Protein AF-A0A529Q0A1-F1 (afdb_monomer)

pLDDT: mean 94.26, std 4.81, range [79.0, 98.75]

Mean predicted aligned error: 3.25 Å

Radius of gyration: 14.68 Å; Cα contacts (8 Å, |Δi|>4): 172; chains: 1; bounding box: 30×32×35 Å

Sequence (118 aa):
GVSAVFASAAPEIVVNLAAQAGVRYSLINPHAYARSNLNGFLNILEGCRQASVDHLVYASSSSIYGGSTRMPFSVHDSADHPLSFYAASKKANELMAHTYSHLFGLPTTGLRFFTVYG

Foldseek 3Di:
DLLVCCVVVLAQEEEAEWADDDFVCCVVCVVRRCVTLPVVLVSVLVSCLVSVHQEYEYEAAPQLCAPDPDPPDDPPDDSPHHPGSNSVSSVVSVVVVVVSCVPRVHHYHYDHDDDDDD

Secondary structure (DSSP, 8-state):
-HHHHHHHH--SEEEE------TGGGGT-HHHHIIIIIIHHHHHHHHHHHTT-SEEEEEEEGGGGTT---SS--TTS-----SSHHHHHHHHHHHHHHHHHHHH---EEEEEE-----

Structure (mmCIF, N/CA/C/O backbone):
data_AF-A0A529Q0A1-F1
#
_entry.id   AF-A0A529Q0A1-F1
#
loop_
_atom_site.group_PDB
_atom_site.id
_atom_site.type_symbol
_atom_site.label_atom_id
_atom_site.label_alt_id
_atom_site.label_comp_id
_atom_site.label_asym_id
_atom_site.label_entity_id
_atom_site.label_seq_id
_atom_site.pdbx_PDB_ins_code
_atom_site.Cartn_x
_atom_site.Cartn_y
_atom_site.Cartn_z
_atom_site.occupancy
_atom_site.B_iso_or_equiv
_atom_site.auth_seq_id
_atom_site.auth_comp_id
_atom_site.auth_asym_id
_atom_site.auth_atom_id
_atom_site.pdbx_PDB_model_num
ATOM 1 N N . GLY A 1 1 ? -4.335 17.071 10.218 1.00 79.88 1 GLY A N 1
ATOM 2 C CA . GLY A 1 1 ? -3.508 15.903 9.835 1.00 79.88 1 GLY A CA 1
ATOM 3 C C . GLY A 1 1 ? -4.372 14.656 9.803 1.00 79.88 1 GLY A C 1
ATOM 4 O O . GLY A 1 1 ? -5.495 14.735 10.279 1.00 79.88 1 GLY A O 1
ATOM 5 N N . VAL A 1 2 ? -3.880 13.534 9.265 1.00 86.75 2 VAL A N 1
ATOM 6 C CA . VAL A 1 2 ? -4.679 12.298 9.085 1.00 86.75 2 VAL A CA 1
ATOM 7 C C . VAL A 1 2 ? -5.369 11.859 10.384 1.00 86.75 2 VAL A C 1
ATOM 9 O O . VAL A 1 2 ? -6.579 11.696 10.386 1.00 86.75 2 VAL A O 1
ATOM 12 N N . SER A 1 3 ? -4.646 11.799 11.507 1.00 86.88 3 SER A N 1
ATOM 13 C CA . SER A 1 3 ? -5.220 11.431 12.817 1.00 86.88 3 SER A CA 1
ATOM 14 C C . SER A 1 3 ? -6.416 12.308 13.234 1.00 86.88 3 SER A C 1
ATOM 16 O O . SER A 1 3 ? -7.441 11.785 13.656 1.00 86.88 3 SER A O 1
ATOM 18 N N . ALA A 1 4 ? -6.346 13.628 13.019 1.00 92.25 4 ALA A N 1
ATOM 19 C CA . ALA A 1 4 ? -7.457 14.530 13.336 1.00 92.25 4 ALA A CA 1
ATOM 20 C C . ALA A 1 4 ? -8.708 14.248 12.483 1.00 92.25 4 ALA A C 1
ATOM 22 O O . ALA A 1 4 ? -9.818 14.331 12.993 1.00 92.25 4 ALA A O 1
ATOM 23 N N . VAL A 1 5 ? -8.526 13.882 11.207 1.00 95.00 5 VAL A N 1
ATOM 24 C CA . VAL A 1 5 ? -9.638 13.518 10.313 1.00 95.00 5 VAL A CA 1
ATOM 25 C C . VAL A 1 5 ? -10.283 12.209 10.760 1.00 95.00 5 VAL A C 1
ATOM 27 O O . VAL A 1 5 ? -11.504 12.125 10.800 1.00 95.00 5 VAL A O 1
ATOM 30 N N . PHE A 1 6 ? -9.485 11.209 11.138 1.00 95.62 6 PHE A N 1
ATOM 31 C CA . PHE A 1 6 ? -10.000 9.943 11.667 1.00 95.62 6 PHE A CA 1
ATOM 32 C C . PHE A 1 6 ? -10.783 10.146 12.968 1.00 95.62 6 PHE A C 1
ATOM 34 O O . PHE A 1 6 ? -11.869 9.594 13.106 1.00 95.62 6 PHE A O 1
ATOM 41 N N . ALA A 1 7 ? -10.282 10.989 13.876 1.00 91.00 7 ALA A N 1
ATOM 42 C CA . ALA A 1 7 ? -10.967 11.299 15.129 1.00 91.00 7 ALA A CA 1
ATOM 43 C C . ALA A 1 7 ? -12.311 12.016 14.913 1.00 91.00 7 ALA A C 1
ATOM 45 O O . ALA A 1 7 ? -13.264 11.749 15.636 1.00 91.00 7 ALA A O 1
ATOM 46 N N . SER A 1 8 ? -12.400 12.919 13.929 1.00 95.00 8 SER A N 1
ATOM 47 C CA . SER A 1 8 ? -13.641 13.653 13.655 1.00 95.00 8 SER A CA 1
ATOM 48 C C . SER A 1 8 ? -14.641 12.874 12.804 1.00 95.00 8 SER A C 1
ATOM 50 O O . SER A 1 8 ? -15.842 13.032 12.988 1.00 95.00 8 SER A O 1
ATOM 52 N N . ALA A 1 9 ? -14.159 12.101 11.828 1.00 95.69 9 ALA A N 1
ATOM 53 C CA . ALA A 1 9 ? -15.011 11.410 10.863 1.00 95.69 9 ALA A CA 1
ATOM 54 C C . ALA A 1 9 ? -15.424 10.008 11.325 1.00 95.69 9 ALA A C 1
ATOM 56 O O . ALA A 1 9 ? -16.442 9.523 10.848 1.00 95.69 9 ALA A O 1
ATOM 57 N N . ALA A 1 10 ? -14.635 9.374 12.205 1.00 93.31 10 ALA A N 1
ATOM 58 C CA . ALA A 1 10 ? -14.844 8.015 12.711 1.00 93.31 10 ALA A CA 1
ATOM 59 C C . ALA A 1 10 ? -15.281 7.018 11.610 1.00 93.31 10 ALA A C 1
ATOM 61 O O . ALA A 1 10 ? -16.380 6.470 11.677 1.00 93.31 10 ALA A O 1
ATOM 62 N N . PRO A 1 11 ? -14.470 6.831 10.548 1.00 96.69 11 PRO A N 1
ATOM 63 C CA . PRO A 1 11 ? -14.884 6.025 9.407 1.00 96.69 11 PRO A CA 1
ATOM 64 C C . PRO A 1 11 ? -14.978 4.540 9.772 1.00 96.69 11 PRO A C 1
ATOM 66 O O . PRO A 1 11 ? -14.058 3.995 10.369 1.00 96.69 11 PRO A O 1
ATOM 69 N N . GLU A 1 12 ? -16.034 3.866 9.324 1.00 97.38 12 GLU A N 1
ATOM 70 C CA . GLU A 1 12 ? -16.150 2.401 9.422 1.00 97.38 12 GLU A CA 1
ATOM 71 C C . GLU A 1 12 ? -15.220 1.705 8.415 1.00 97.38 12 GLU A C 1
ATOM 73 O O . GLU A 1 12 ? -14.555 0.722 8.727 1.00 97.38 12 GLU A O 1
ATOM 78 N N . ILE A 1 13 ? -15.116 2.250 7.198 1.00 98.00 13 ILE A N 1
ATOM 79 C CA . ILE A 1 13 ? -14.300 1.703 6.107 1.00 98.00 13 ILE A CA 1
ATOM 80 C C . ILE A 1 13 ? -13.417 2.802 5.528 1.00 98.00 13 ILE A C 1
ATOM 82 O O . ILE A 1 13 ? -13.858 3.930 5.296 1.00 98.00 13 ILE A O 1
ATOM 86 N N . VAL A 1 14 ? -12.167 2.457 5.225 1.00 98.44 14 VAL A N 1
ATOM 87 C CA . VAL A 1 14 ? -11.212 3.362 4.580 1.00 98.44 14 VAL A CA 1
ATOM 88 C C . VAL A 1 14 ? -10.783 2.801 3.232 1.00 98.44 14 VAL A C 1
ATOM 90 O O . VAL A 1 14 ? -10.320 1.667 3.132 1.00 98.44 14 VAL A O 1
ATOM 93 N N . VAL A 1 15 ? -10.868 3.632 2.190 1.00 98.44 15 VAL A N 1
ATOM 94 C CA . VAL A 1 15 ? -10.337 3.329 0.855 1.00 98.44 15 VAL A CA 1
ATOM 95 C C . VAL A 1 15 ? -9.179 4.275 0.553 1.00 98.44 15 VAL A C 1
ATOM 97 O O . VAL A 1 15 ? -9.376 5.449 0.246 1.00 98.44 15 VAL A O 1
ATOM 100 N N . ASN A 1 16 ? -7.948 3.771 0.636 1.00 98.25 16 ASN A N 1
ATOM 101 C CA . ASN A 1 16 ? -6.753 4.567 0.392 1.00 98.25 16 ASN A CA 1
ATOM 102 C C . ASN A 1 16 ? -6.223 4.412 -1.041 1.00 98.25 16 ASN A C 1
ATOM 104 O O . ASN A 1 16 ? -5.508 3.459 -1.372 1.00 98.25 16 ASN A O 1
ATOM 108 N N . LEU A 1 17 ? -6.524 5.409 -1.874 1.00 97.62 17 LEU A N 1
ATOM 109 C CA . LEU A 1 17 ? -6.003 5.541 -3.239 1.00 97.62 17 LEU A CA 1
ATOM 110 C C . LEU A 1 17 ? -4.879 6.584 -3.351 1.00 97.62 17 LEU A C 1
ATOM 112 O O . LEU A 1 17 ? -4.257 6.706 -4.407 1.00 97.62 17 LEU A O 1
ATOM 116 N N . ALA A 1 18 ? -4.595 7.325 -2.276 1.00 96.12 18 ALA A N 1
ATOM 117 C CA . ALA A 1 18 ? -3.584 8.371 -2.280 1.00 96.12 18 ALA A CA 1
ATOM 118 C C . ALA A 1 18 ? -2.174 7.765 -2.353 1.00 96.12 18 ALA A C 1
ATOM 120 O O . ALA A 1 18 ? -1.759 6.990 -1.490 1.00 96.12 18 ALA A O 1
ATOM 121 N N . ALA A 1 19 ? -1.433 8.120 -3.401 1.00 94.50 19 ALA A N 1
ATOM 122 C CA . ALA A 1 19 ? -0.038 7.746 -3.591 1.00 94.50 19 ALA A CA 1
ATOM 123 C C . ALA A 1 19 ? 0.608 8.644 -4.648 1.00 94.50 19 ALA A C 1
ATOM 125 O O . ALA A 1 19 ? -0.051 9.078 -5.595 1.00 94.50 19 ALA A O 1
ATOM 126 N N . GLN A 1 20 ? 1.924 8.818 -4.563 1.00 96.00 20 GLN A N 1
ATOM 127 C CA . GLN A 1 20 ? 2.700 9.231 -5.720 1.00 96.00 20 GLN A CA 1
ATOM 128 C C . GLN A 1 20 ? 2.741 8.064 -6.717 1.00 96.00 20 GLN A C 1
ATOM 130 O O . GLN A 1 20 ? 3.324 7.005 -6.451 1.00 96.00 20 GLN A O 1
ATOM 135 N N . ALA A 1 21 ? 2.081 8.259 -7.858 1.00 90.44 21 ALA A N 1
ATOM 136 C CA . ALA A 1 21 ? 1.963 7.276 -8.927 1.00 90.44 21 ALA A CA 1
ATOM 137 C C . ALA A 1 21 ? 3.051 7.438 -10.001 1.00 90.44 21 ALA A C 1
ATOM 139 O O . ALA A 1 21 ? 3.800 8.417 -10.028 1.00 90.44 21 ALA A O 1
ATOM 140 N N . GLY A 1 22 ? 3.106 6.457 -10.905 1.00 89.19 22 GLY A N 1
ATOM 141 C CA . GLY A 1 22 ? 4.007 6.433 -12.054 1.00 89.19 22 GLY A CA 1
ATOM 142 C C . GLY A 1 22 ? 5.355 5.791 -11.734 1.00 89.19 22 GLY A C 1
ATOM 143 O O . GLY A 1 22 ? 6.037 6.174 -10.791 1.00 89.19 22 GLY A O 1
ATOM 144 N N . VAL A 1 23 ? 5.771 4.824 -12.551 1.00 87.44 23 VAL A N 1
ATOM 145 C CA . VAL A 1 23 ? 7.030 4.087 -12.348 1.00 87.44 23 VAL A CA 1
ATOM 146 C C . VAL A 1 23 ? 8.249 4.973 -12.628 1.00 87.44 23 VAL A C 1
ATOM 148 O O . VAL A 1 23 ? 9.183 5.024 -11.831 1.00 87.44 23 VAL A O 1
ATOM 151 N N . ARG A 1 24 ? 8.237 5.713 -13.743 1.00 88.94 24 ARG A N 1
ATOM 152 C CA . ARG A 1 24 ? 9.419 6.441 -14.241 1.00 88.94 24 ARG A CA 1
ATOM 153 C C . ARG A 1 24 ? 9.828 7.618 -13.359 1.00 88.94 24 ARG A C 1
ATOM 155 O O . ARG A 1 24 ? 11.014 7.825 -13.140 1.00 88.94 24 ARG A O 1
ATOM 162 N N . TYR A 1 25 ? 8.860 8.354 -12.814 1.00 90.50 25 TYR A N 1
ATOM 163 C CA . TYR A 1 25 ? 9.153 9.516 -11.970 1.00 90.50 25 TYR A CA 1
ATOM 164 C C . TYR A 1 25 ? 9.835 9.125 -10.644 1.00 90.50 25 TYR A C 1
ATOM 166 O O . TYR A 1 25 ? 10.564 9.931 -10.067 1.00 90.50 25 TYR A O 1
ATOM 174 N N . SER A 1 26 ? 9.726 7.857 -10.224 1.00 88.94 26 SER A N 1
ATOM 175 C CA . SER A 1 26 ? 10.432 7.345 -9.041 1.00 88.94 26 SER A CA 1
ATOM 176 C C . SER A 1 26 ? 11.955 7.326 -9.185 1.00 88.94 26 SER A C 1
ATOM 178 O O . SER A 1 26 ? 12.649 7.337 -8.174 1.00 88.94 26 SER A O 1
ATOM 180 N N . LEU A 1 27 ? 12.471 7.379 -10.418 1.00 88.88 27 LEU A N 1
ATOM 181 C CA . LEU A 1 27 ? 13.901 7.513 -10.712 1.00 88.88 27 LEU A CA 1
ATOM 182 C C . LEU A 1 27 ? 14.407 8.953 -10.539 1.00 88.88 27 LEU A C 1
ATOM 184 O O . LEU A 1 27 ? 15.595 9.162 -10.329 1.00 88.88 27 LEU A O 1
ATOM 188 N N . ILE A 1 28 ? 13.513 9.941 -10.648 1.00 94.00 28 ILE A N 1
ATOM 189 C CA . ILE A 1 28 ? 13.852 11.371 -10.616 1.00 94.00 28 ILE A CA 1
ATOM 190 C C . ILE A 1 28 ? 13.667 11.932 -9.204 1.00 94.00 28 ILE A C 1
ATOM 192 O O . ILE A 1 28 ? 14.503 12.687 -8.720 1.00 94.00 28 ILE A O 1
ATOM 196 N N . ASN A 1 29 ? 12.570 11.570 -8.533 1.00 94.25 29 ASN A N 1
ATOM 197 C CA . ASN A 1 29 ? 12.234 12.089 -7.207 1.00 94.25 29 ASN A CA 1
ATOM 198 C C . ASN A 1 29 ? 11.735 10.976 -6.267 1.00 94.25 29 ASN A C 1
ATOM 200 O O . ASN A 1 29 ? 10.552 10.944 -5.916 1.00 94.25 29 ASN A O 1
ATOM 204 N N . PRO A 1 30 ? 12.611 10.057 -5.826 1.00 94.81 30 PRO A N 1
ATOM 205 C CA . PRO A 1 30 ? 12.228 8.961 -4.933 1.00 94.81 30 PRO A CA 1
ATOM 206 C C . PRO A 1 30 ? 11.689 9.453 -3.579 1.00 94.81 30 PRO A C 1
ATOM 208 O O . PRO A 1 30 ? 10.827 8.809 -2.980 1.00 94.81 30 PRO A O 1
ATOM 211 N N . HIS A 1 31 ? 12.109 10.631 -3.106 1.00 97.19 31 HIS A N 1
ATOM 212 C CA . HIS A 1 31 ? 11.626 11.191 -1.841 1.00 97.19 31 HIS A CA 1
ATOM 213 C C . HIS A 1 31 ? 10.122 11.488 -1.841 1.00 97.19 31 HIS A C 1
ATOM 215 O O . HIS A 1 31 ? 9.477 11.325 -0.802 1.00 97.19 31 HIS A O 1
ATOM 221 N N . ALA A 1 32 ? 9.537 11.867 -2.983 1.00 96.44 32 ALA A N 1
ATOM 222 C CA . ALA A 1 32 ? 8.087 12.032 -3.097 1.00 96.44 32 ALA A CA 1
ATOM 223 C C . ALA A 1 32 ? 7.339 10.716 -2.812 1.00 96.44 32 ALA A C 1
ATOM 225 O O . ALA A 1 32 ? 6.328 10.711 -2.108 1.00 96.44 32 ALA A O 1
ATOM 226 N N . TYR A 1 33 ? 7.884 9.590 -3.282 1.00 97.69 33 TYR A N 1
ATOM 227 C CA . TYR A 1 33 ? 7.327 8.255 -3.063 1.00 97.69 33 TYR A CA 1
ATOM 228 C C . TYR A 1 33 ? 7.516 7.807 -1.618 1.00 97.69 33 TYR A C 1
ATOM 230 O O . TYR A 1 33 ? 6.575 7.297 -1.028 1.00 97.69 33 TYR A O 1
ATOM 238 N N . ALA A 1 34 ? 8.679 8.041 -1.006 1.00 97.56 34 ALA A N 1
ATOM 239 C CA . ALA A 1 34 ? 8.880 7.708 0.405 1.00 97.56 34 ALA A CA 1
ATOM 240 C C . ALA A 1 34 ? 7.900 8.482 1.306 1.00 97.56 34 ALA A C 1
ATOM 242 O O . ALA A 1 34 ? 7.248 7.909 2.177 1.00 97.56 34 ALA A O 1
ATOM 243 N N . ARG A 1 35 ? 7.727 9.785 1.048 1.00 97.25 35 ARG A N 1
ATOM 244 C CA . ARG A 1 35 ? 6.810 10.635 1.815 1.00 97.25 35 ARG A CA 1
ATOM 245 C C . ARG A 1 35 ? 5.351 10.216 1.647 1.00 97.25 35 ARG A C 1
ATOM 247 O O . ARG A 1 35 ? 4.641 10.098 2.638 1.00 97.25 35 ARG A O 1
ATOM 254 N N . SER A 1 36 ? 4.896 10.026 0.411 1.00 96.62 36 SER A N 1
ATOM 255 C CA . SER A 1 36 ? 3.490 9.716 0.139 1.00 96.62 36 SER A CA 1
ATOM 256 C C . SER A 1 36 ? 3.174 8.241 0.376 1.00 96.62 36 SER A C 1
ATOM 258 O O . SER A 1 36 ? 2.258 7.920 1.127 1.00 96.62 36 SER A O 1
ATOM 260 N N . ASN A 1 37 ? 3.952 7.342 -0.221 1.00 98.12 37 ASN A N 1
ATOM 261 C CA . ASN A 1 37 ? 3.607 5.928 -0.293 1.00 98.12 37 ASN A CA 1
ATOM 262 C C . ASN A 1 37 ? 3.982 5.175 0.979 1.00 98.12 37 ASN A C 1
ATOM 264 O O . ASN A 1 37 ? 3.275 4.229 1.280 1.00 98.12 37 ASN A O 1
ATOM 268 N N . LEU A 1 38 ? 5.036 5.580 1.706 1.00 98.19 38 LEU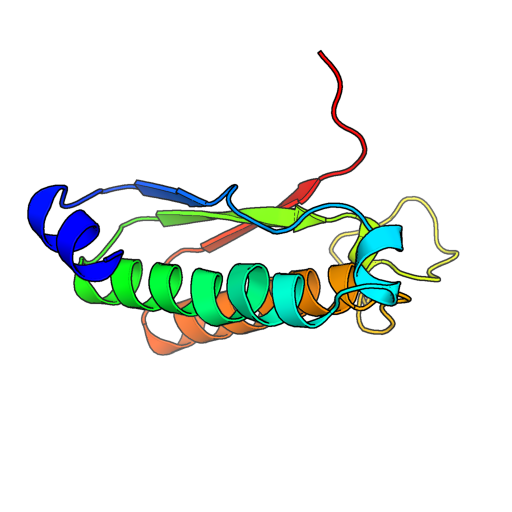 A N 1
ATOM 269 C CA . LEU A 1 38 ? 5.457 4.916 2.950 1.00 98.19 38 LEU A CA 1
ATOM 270 C C . LEU A 1 38 ? 4.945 5.669 4.178 1.00 98.19 38 LEU A C 1
ATOM 272 O O . LEU A 1 38 ? 4.088 5.162 4.896 1.00 98.19 38 LEU A O 1
ATOM 276 N N . ASN A 1 39 ? 5.401 6.909 4.395 1.00 98.06 39 ASN A N 1
ATOM 277 C CA . ASN A 1 39 ? 5.000 7.676 5.582 1.00 98.06 39 ASN A CA 1
ATOM 278 C C . ASN A 1 39 ? 3.499 7.996 5.557 1.00 98.06 39 ASN A C 1
ATOM 280 O O . ASN A 1 39 ? 2.817 7.878 6.572 1.00 98.06 39 ASN A O 1
ATOM 284 N N . GLY A 1 40 ? 2.965 8.372 4.391 1.00 98.00 40 GLY A N 1
ATOM 285 C CA . GLY A 1 40 ? 1.531 8.587 4.219 1.00 98.00 40 GLY A CA 1
ATOM 286 C C . GLY A 1 40 ? 0.715 7.322 4.486 1.00 98.00 40 GLY A C 1
ATOM 287 O O . GLY A 1 40 ? -0.299 7.400 5.175 1.00 98.00 40 GLY A O 1
ATOM 288 N N . PHE A 1 41 ? 1.175 6.156 4.025 1.00 98.56 41 PHE A N 1
ATOM 289 C CA . PHE A 1 41 ? 0.487 4.890 4.287 1.00 98.56 41 PHE A CA 1
ATOM 290 C C . PHE A 1 41 ? 0.557 4.473 5.758 1.00 98.56 41 PHE A C 1
ATOM 292 O O . PHE A 1 41 ? -0.456 4.056 6.312 1.00 98.56 41 PHE A O 1
ATOM 299 N N . LEU A 1 42 ? 1.699 4.673 6.424 1.00 98.50 42 LEU A N 1
ATOM 300 C CA . LEU A 1 42 ? 1.825 4.455 7.867 1.00 98.50 42 LEU A CA 1
ATOM 301 C C . LEU A 1 42 ? 0.832 5.317 8.657 1.00 98.50 42 LEU A C 1
ATOM 303 O O . LEU A 1 42 ? 0.181 4.822 9.571 1.00 98.50 42 LEU A O 1
ATOM 307 N N . ASN A 1 43 ? 0.653 6.582 8.267 1.00 98.06 43 ASN A N 1
ATOM 308 C CA . ASN A 1 43 ? -0.333 7.458 8.901 1.00 98.06 43 ASN A CA 1
ATOM 309 C C . ASN A 1 43 ? -1.770 6.943 8.728 1.00 98.06 43 ASN A C 1
ATOM 311 O O . ASN A 1 43 ? -2.580 7.099 9.639 1.00 98.06 43 ASN A O 1
ATOM 315 N N . ILE A 1 44 ? -2.095 6.345 7.575 1.00 98.38 44 ILE A N 1
ATOM 316 C CA . ILE A 1 44 ? -3.401 5.714 7.343 1.00 98.38 44 ILE A CA 1
ATOM 317 C C . ILE A 1 44 ? -3.564 4.475 8.225 1.00 98.38 44 ILE A C 1
ATOM 319 O O . ILE A 1 44 ? -4.604 4.336 8.857 1.00 98.38 44 ILE A O 1
ATOM 323 N N . LEU A 1 45 ? -2.550 3.610 8.310 1.00 98.38 45 LEU A N 1
ATOM 324 C CA . LEU A 1 45 ? -2.582 2.415 9.158 1.00 98.38 45 LEU A CA 1
ATOM 325 C C . LEU A 1 45 ? -2.769 2.767 10.637 1.00 98.38 45 LEU A C 1
ATOM 327 O O . LEU A 1 45 ? -3.641 2.205 11.296 1.00 98.38 45 LEU A O 1
ATOM 331 N N . GLU A 1 46 ? -2.003 3.733 11.146 1.00 97.94 46 GLU A N 1
ATOM 332 C CA . GLU A 1 46 ? -2.151 4.211 12.522 1.00 97.94 46 GLU A CA 1
ATOM 333 C C . GLU A 1 46 ? -3.508 4.873 12.757 1.00 97.94 46 GLU A C 1
ATOM 335 O O . GLU A 1 46 ? -4.122 4.635 13.794 1.00 97.94 46 GLU A O 1
ATOM 340 N N . GLY A 1 47 ? -4.010 5.648 11.790 1.00 97.12 47 GLY A N 1
ATOM 341 C CA . GLY A 1 47 ? -5.363 6.199 11.845 1.00 97.12 47 GLY A CA 1
ATOM 342 C C . GLY A 1 47 ? -6.420 5.101 11.953 1.00 97.12 47 GLY A C 1
ATOM 343 O O . GLY A 1 47 ? -7.269 5.158 12.839 1.00 97.12 47 GLY A O 1
ATOM 344 N N . CYS A 1 48 ? -6.324 4.066 11.112 1.00 97.75 48 CYS A N 1
ATOM 345 C CA . CYS A 1 48 ? -7.246 2.930 11.129 1.00 97.75 48 CYS A CA 1
ATOM 346 C C . CYS A 1 48 ? -7.198 2.180 12.462 1.00 97.75 48 CYS A C 1
ATOM 348 O O . CYS A 1 48 ? -8.239 1.862 13.027 1.00 97.75 48 CYS A O 1
ATOM 350 N N . ARG A 1 49 ? -5.989 1.951 12.988 1.00 96.00 49 ARG A N 1
ATOM 351 C CA . ARG A 1 49 ? -5.772 1.294 14.280 1.00 96.00 49 ARG A CA 1
ATOM 352 C C . ARG A 1 49 ? -6.374 2.091 15.438 1.00 96.00 49 ARG A C 1
ATOM 354 O O . ARG A 1 49 ? -6.989 1.509 16.318 1.00 96.00 49 ARG A O 1
ATOM 361 N N . GLN A 1 50 ? -6.167 3.407 15.464 1.00 95.19 50 GLN A N 1
ATOM 362 C CA . GLN A 1 50 ? -6.633 4.273 16.554 1.00 95.19 50 GLN A CA 1
ATOM 363 C C . GLN A 1 50 ? -8.149 4.482 16.533 1.00 95.19 50 GLN A C 1
ATOM 365 O O . GLN A 1 50 ? -8.748 4.635 17.593 1.00 95.19 50 GLN A O 1
ATOM 370 N N . ALA A 1 51 ? -8.753 4.496 15.345 1.00 95.44 51 ALA A N 1
ATOM 371 C CA . ALA A 1 51 ? -10.190 4.685 15.170 1.00 95.44 51 ALA A CA 1
ATOM 372 C C . ALA A 1 51 ? -10.986 3.371 15.108 1.00 95.44 51 ALA A C 1
ATOM 374 O O . ALA A 1 51 ? -12.192 3.429 14.906 1.00 95.44 51 ALA A O 1
ATOM 375 N N . SER A 1 52 ? -10.335 2.211 15.269 1.00 95.06 52 SER A N 1
ATOM 376 C CA . SER A 1 52 ? -10.968 0.887 15.169 1.00 95.06 52 SER A CA 1
ATOM 377 C C . SER A 1 52 ? -11.769 0.698 13.874 1.00 95.06 52 SER A C 1
ATOM 379 O O . SER A 1 52 ? -12.914 0.267 13.906 1.00 95.06 52 SER A O 1
ATOM 381 N N . VAL A 1 53 ? -11.164 1.051 12.739 1.00 97.56 53 VAL A N 1
ATOM 382 C CA . VAL A 1 53 ? -11.771 0.886 11.407 1.00 97.56 53 VAL A CA 1
ATOM 383 C C . VAL A 1 53 ? -12.020 -0.596 11.119 1.00 97.56 53 VAL A C 1
ATOM 385 O O . VAL A 1 53 ? -11.119 -1.417 11.305 1.00 97.56 53 VAL A O 1
ATOM 388 N N . ASP A 1 54 ? -13.194 -0.918 10.581 1.00 98.00 54 ASP A N 1
ATOM 389 C CA . ASP A 1 54 ? -13.609 -2.291 10.284 1.00 98.00 54 ASP A CA 1
ATOM 390 C C . ASP A 1 54 ? -12.875 -2.873 9.072 1.00 98.00 54 ASP A C 1
ATOM 392 O O . ASP A 1 54 ? -12.623 -4.075 9.012 1.00 98.00 54 ASP A O 1
ATOM 396 N N . HIS A 1 55 ? -12.511 -2.043 8.085 1.00 98.50 55 HIS A N 1
ATOM 397 C CA . HIS A 1 55 ? -11.756 -2.502 6.913 1.00 98.50 55 HIS A CA 1
ATOM 398 C C . HIS A 1 55 ? -10.949 -1.390 6.236 1.00 98.50 55 HIS A C 1
ATOM 400 O O . HIS A 1 55 ? -11.463 -0.314 5.925 1.00 98.50 55 HIS A O 1
ATOM 406 N N . LEU A 1 56 ? -9.688 -1.681 5.906 1.00 98.75 56 LEU A N 1
ATOM 407 C CA . LEU A 1 56 ? -8.857 -0.859 5.022 1.00 98.75 56 LEU A CA 1
ATOM 408 C C . LEU A 1 56 ? -8.665 -1.512 3.643 1.00 98.75 56 LEU A C 1
ATOM 410 O O . LEU A 1 56 ? -7.980 -2.528 3.503 1.00 98.75 56 LEU A O 1
ATOM 414 N N . VAL A 1 57 ? -9.180 -0.878 2.593 1.00 98.75 57 VAL A N 1
ATOM 415 C CA . VAL A 1 57 ? -8.865 -1.210 1.196 1.00 98.75 57 VAL A CA 1
ATOM 416 C C . VAL A 1 57 ? -7.819 -0.231 0.678 1.00 98.75 57 VAL A C 1
ATOM 418 O O . VAL A 1 57 ? -7.938 0.977 0.878 1.00 98.75 57 VAL A O 1
ATOM 421 N N . TYR A 1 58 ? -6.779 -0.711 -0.002 1.00 98.69 58 TYR A N 1
ATOM 422 C CA . TYR A 1 58 ? -5.721 0.163 -0.512 1.00 98.69 58 TYR A CA 1
ATOM 423 C C . TYR A 1 58 ? -5.222 -0.234 -1.900 1.00 98.69 58 TYR A C 1
ATOM 425 O O . TYR A 1 58 ? -5.226 -1.401 -2.296 1.00 98.69 58 TYR A O 1
ATOM 433 N N . ALA A 1 59 ? -4.746 0.764 -2.645 1.00 98.06 59 ALA A N 1
ATOM 434 C CA . ALA A 1 59 ? -4.166 0.557 -3.964 1.00 98.06 59 ALA A CA 1
ATOM 435 C C . ALA A 1 59 ? -2.725 0.018 -3.871 1.00 98.06 59 ALA A C 1
ATOM 437 O O . ALA A 1 59 ? -1.792 0.759 -3.530 1.00 98.06 59 ALA A O 1
ATOM 438 N N . SER A 1 60 ? -2.538 -1.247 -4.249 1.00 96.94 60 SER A N 1
ATOM 439 C CA . SER A 1 60 ? -1.250 -1.822 -4.662 1.00 96.94 60 SER A CA 1
ATOM 440 C C . SER A 1 60 ? -1.061 -1.611 -6.179 1.00 96.94 60 SER A C 1
ATOM 442 O O . SER A 1 60 ? -1.709 -0.755 -6.784 1.00 96.94 60 SER A O 1
ATOM 444 N N . SER A 1 61 ? -0.140 -2.329 -6.819 1.00 95.50 61 SER A N 1
ATOM 445 C CA . SER A 1 61 ? 0.102 -2.216 -8.262 1.00 95.50 61 SER A CA 1
ATOM 446 C C . SER A 1 61 ? 0.586 -3.530 -8.859 1.00 95.50 61 SER A C 1
ATOM 448 O O . SER A 1 61 ? 1.328 -4.264 -8.216 1.00 95.50 61 SER A O 1
ATOM 450 N N . SER A 1 62 ? 0.241 -3.800 -10.117 1.00 93.88 62 SER A N 1
ATOM 451 C CA . SER A 1 62 ? 0.823 -4.904 -10.883 1.00 93.88 62 SER A CA 1
ATOM 452 C C . SER A 1 62 ? 2.333 -4.747 -11.099 1.00 93.88 62 SER A C 1
ATOM 454 O O . SER A 1 62 ? 3.022 -5.738 -11.322 1.00 93.88 62 SER A O 1
ATOM 456 N N . SER A 1 63 ? 2.897 -3.540 -10.947 1.00 92.44 63 SER A N 1
ATOM 457 C CA . SER A 1 63 ? 4.343 -3.318 -11.082 1.00 92.44 63 SER A CA 1
ATOM 458 C C . SER A 1 63 ? 5.181 -4.075 -10.047 1.00 92.44 63 SER A C 1
ATOM 460 O O . SER A 1 63 ? 6.390 -4.205 -10.226 1.00 92.44 63 SER A O 1
ATOM 462 N N . ILE A 1 64 ? 4.574 -4.544 -8.950 1.00 92.69 64 ILE A N 1
ATOM 463 C CA . ILE A 1 64 ? 5.290 -5.319 -7.930 1.00 92.69 64 ILE A CA 1
ATOM 464 C C . ILE A 1 64 ? 5.726 -6.697 -8.440 1.00 92.69 64 ILE A C 1
ATOM 466 O O . ILE A 1 64 ? 6.675 -7.255 -7.903 1.00 92.69 64 ILE A O 1
ATOM 470 N N . TYR A 1 65 ? 5.080 -7.223 -9.489 1.00 91.12 65 TYR A N 1
ATOM 471 C CA . TYR A 1 65 ? 5.522 -8.454 -10.150 1.00 91.12 65 TYR A CA 1
ATOM 472 C C . TYR A 1 65 ? 6.867 -8.272 -10.875 1.00 91.12 65 TYR A C 1
ATOM 474 O O . TYR A 1 65 ? 7.507 -9.257 -11.240 1.00 91.12 65 TYR A O 1
ATOM 482 N N . GLY A 1 66 ? 7.331 -7.025 -11.037 1.00 86.81 66 GLY A N 1
ATOM 483 C CA . GLY A 1 66 ? 8.694 -6.704 -11.443 1.00 86.81 66 GLY A CA 1
ATOM 484 C C . GLY A 1 66 ? 9.095 -7.369 -12.756 1.00 86.81 66 GLY A C 1
ATOM 485 O O . GLY A 1 66 ? 8.441 -7.180 -13.778 1.00 86.81 66 GLY A O 1
ATOM 486 N N . GLY A 1 67 ? 10.194 -8.122 -12.712 1.00 79.00 67 GLY A N 1
ATOM 487 C CA . GLY A 1 67 ? 10.742 -8.855 -13.855 1.00 79.00 67 GLY A CA 1
ATOM 488 C C . GLY A 1 67 ? 10.174 -10.261 -14.056 1.00 79.00 67 GLY A C 1
ATOM 489 O O . GLY A 1 67 ? 10.802 -11.049 -14.758 1.00 79.00 67 GLY A O 1
ATOM 490 N N . SER A 1 68 ? 9.050 -10.617 -13.421 1.00 83.00 68 SER A N 1
ATOM 491 C CA . SER A 1 68 ? 8.459 -11.948 -13.584 1.00 83.00 68 SER A CA 1
ATOM 492 C C . SER A 1 68 ? 8.105 -12.221 -15.049 1.00 83.00 68 SER A C 1
ATOM 494 O O . SER A 1 68 ? 7.424 -11.431 -15.701 1.00 83.00 68 SER A O 1
ATOM 496 N N . THR A 1 69 ? 8.562 -13.363 -15.560 1.00 81.94 69 THR A N 1
ATOM 497 C CA . THR A 1 69 ? 8.279 -13.846 -16.921 1.00 81.94 69 THR A CA 1
ATOM 498 C C . THR A 1 69 ? 7.150 -14.876 -16.957 1.00 81.94 69 THR A C 1
ATOM 500 O O . THR A 1 69 ? 6.714 -15.278 -18.036 1.00 81.94 69 THR A O 1
ATOM 503 N N . ARG A 1 70 ? 6.666 -15.317 -15.788 1.00 82.94 70 ARG A N 1
ATOM 504 C CA . ARG A 1 70 ? 5.581 -16.295 -15.672 1.00 82.94 70 ARG A CA 1
ATOM 505 C C . ARG A 1 70 ? 4.242 -15.600 -15.883 1.00 82.94 70 ARG A C 1
ATOM 507 O O . ARG A 1 70 ? 3.902 -14.674 -15.153 1.00 82.94 70 ARG A O 1
ATOM 514 N N . MET A 1 71 ? 3.490 -16.083 -16.868 1.00 86.12 71 MET A N 1
ATOM 515 C CA . MET A 1 71 ? 2.186 -15.547 -17.243 1.00 86.12 71 MET A CA 1
ATOM 516 C C . MET A 1 71 ? 1.122 -16.657 -17.259 1.00 86.12 71 MET A C 1
ATOM 518 O O . MET A 1 71 ? 1.442 -17.781 -17.653 1.00 86.12 71 MET A O 1
ATOM 522 N N . PRO A 1 72 ? -0.136 -16.354 -16.882 1.00 88.12 72 PRO A N 1
ATOM 523 C CA . PRO A 1 72 ? -0.599 -15.071 -16.338 1.00 88.12 72 PRO A CA 1
ATOM 524 C C . PRO A 1 72 ? -0.044 -14.808 -14.926 1.00 88.12 72 PRO A C 1
ATOM 526 O O . PRO A 1 72 ? 0.270 -15.751 -14.204 1.00 88.12 72 PRO A O 1
ATOM 529 N N . PHE A 1 73 ? 0.073 -13.536 -14.529 1.00 89.31 73 PHE A N 1
ATOM 530 C CA . PHE A 1 73 ? 0.508 -13.194 -13.171 1.00 89.31 73 PHE A CA 1
ATOM 531 C C . PHE A 1 73 ? -0.476 -13.721 -12.125 1.00 89.31 73 PHE A C 1
ATOM 533 O O . PHE A 1 73 ? -1.683 -13.492 -12.236 1.00 89.31 73 PHE A O 1
ATOM 540 N N . SER A 1 74 ? 0.049 -14.361 -11.081 1.00 90.06 74 SER A N 1
ATOM 541 C CA . SER A 1 74 ? -0.737 -14.863 -9.958 1.00 90.06 74 SER A CA 1
ATOM 542 C C . SER A 1 74 ? -0.437 -14.102 -8.672 1.00 90.06 74 SER A C 1
ATOM 544 O O . SER A 1 74 ? 0.705 -13.745 -8.388 1.00 90.06 74 SER A O 1
ATOM 546 N N . VAL A 1 75 ? -1.453 -13.918 -7.823 1.00 88.81 75 VAL A N 1
ATOM 547 C CA . VAL A 1 75 ? -1.245 -13.386 -6.463 1.00 88.81 75 VAL A CA 1
ATOM 548 C C . VAL A 1 75 ? -0.392 -14.311 -5.591 1.00 88.81 75 VAL A C 1
ATOM 550 O O . VAL A 1 75 ? 0.191 -13.842 -4.615 1.00 88.81 75 VAL A O 1
ATOM 553 N N . HIS A 1 76 ? -0.295 -15.588 -5.971 1.00 88.06 76 HIS A N 1
ATOM 554 C CA . HIS A 1 76 ? 0.538 -16.598 -5.323 1.00 88.06 76 HIS A CA 1
ATOM 555 C C . HIS A 1 76 ? 1.994 -16.594 -5.812 1.00 88.06 76 HI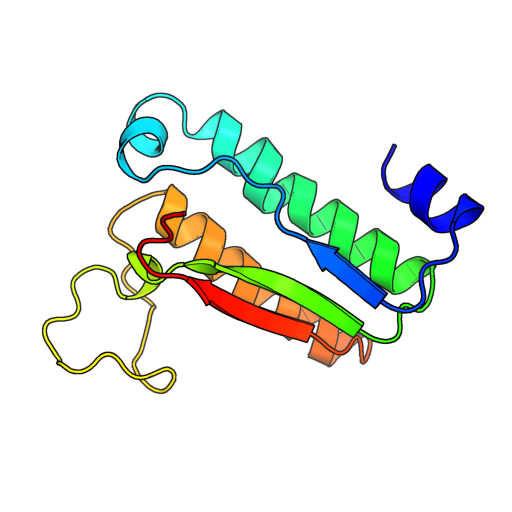S A C 1
ATOM 557 O O . HIS A 1 76 ? 2.828 -17.270 -5.213 1.00 88.06 76 HIS A O 1
ATOM 563 N N . ASP A 1 77 ? 2.316 -15.856 -6.879 1.00 86.50 77 ASP A N 1
ATOM 564 C CA . ASP A 1 77 ? 3.701 -15.710 -7.317 1.00 86.50 77 ASP A CA 1
ATOM 565 C C . ASP A 1 77 ? 4.473 -14.778 -6.372 1.00 86.50 77 ASP A C 1
ATOM 567 O O . ASP A 1 77 ? 3.946 -13.780 -5.867 1.00 86.50 77 ASP A O 1
ATOM 571 N N . SER A 1 78 ? 5.756 -15.091 -6.164 1.00 83.12 78 SER A N 1
ATOM 572 C CA . SER A 1 78 ? 6.674 -14.203 -5.446 1.00 83.12 78 SER A CA 1
ATOM 573 C C . SER A 1 78 ? 6.762 -12.855 -6.168 1.00 83.12 78 SER A C 1
ATOM 575 O O . SER A 1 78 ? 6.950 -12.780 -7.383 1.00 83.12 78 SER A O 1
ATOM 577 N N . ALA A 1 79 ? 6.635 -11.782 -5.389 1.00 85.94 79 ALA A N 1
ATOM 578 C CA . ALA A 1 79 ? 6.721 -10.394 -5.837 1.00 85.94 79 ALA A CA 1
ATOM 579 C C . ALA A 1 79 ? 7.872 -9.676 -5.112 1.00 85.94 79 ALA A C 1
AT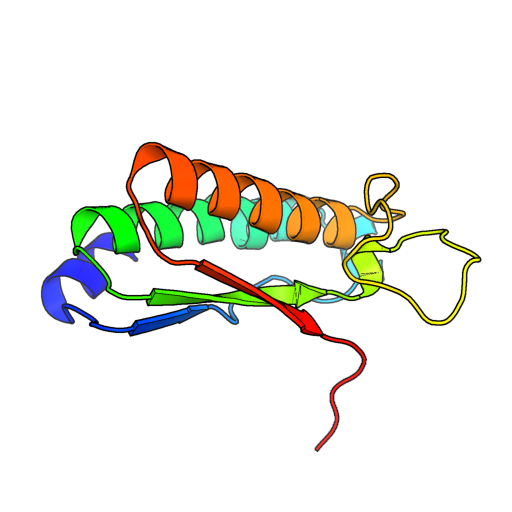OM 581 O O . ALA A 1 79 ? 7.729 -8.539 -4.659 1.00 85.94 79 ALA A O 1
ATOM 582 N N . ASP A 1 80 ? 8.995 -10.383 -4.955 1.00 85.50 80 ASP A N 1
ATOM 583 C CA . ASP A 1 80 ? 10.115 -9.962 -4.102 1.00 85.50 80 ASP A CA 1
ATOM 584 C C . ASP A 1 80 ? 11.233 -9.248 -4.882 1.00 85.50 80 ASP A C 1
ATOM 586 O O . ASP A 1 80 ? 12.204 -8.777 -4.296 1.00 85.50 80 ASP A O 1
ATOM 590 N N . HIS A 1 81 ? 11.079 -9.110 -6.205 1.00 88.38 81 HIS A N 1
ATOM 591 C CA . HIS A 1 81 ? 12.075 -8.518 -7.106 1.00 88.38 81 HIS A CA 1
ATOM 592 C C . HIS A 1 81 ? 11.527 -7.277 -7.847 1.00 88.38 81 HIS A C 1
ATOM 594 O O . HIS A 1 81 ? 11.388 -7.294 -9.077 1.00 88.38 81 HIS A O 1
ATOM 600 N N . PRO A 1 82 ? 11.170 -6.188 -7.135 1.00 90.50 82 PRO A N 1
ATOM 601 C CA . PRO A 1 82 ? 10.655 -4.977 -7.765 1.00 90.50 82 PRO A CA 1
ATOM 602 C C . PRO A 1 82 ? 11.737 -4.268 -8.595 1.00 90.50 82 PRO A C 1
ATOM 604 O O . PRO A 1 82 ? 12.854 -4.053 -8.134 1.00 90.50 82 PRO A O 1
ATOM 607 N N . LEU A 1 83 ? 11.378 -3.819 -9.802 1.00 92.38 83 LEU A N 1
ATOM 608 C CA . LEU A 1 83 ? 12.297 -3.129 -10.728 1.00 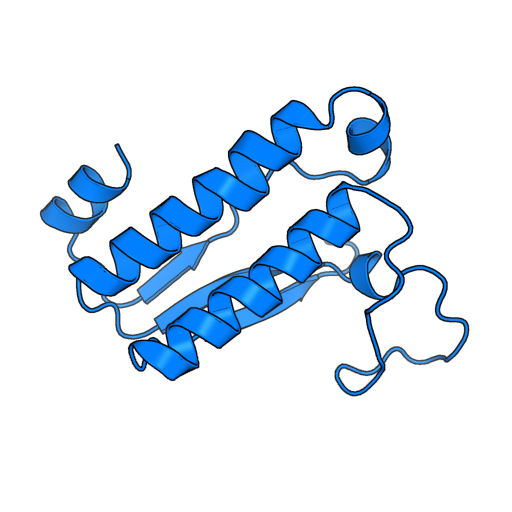92.38 83 LEU A CA 1
ATOM 609 C C . LEU A 1 83 ? 12.272 -1.593 -10.614 1.00 92.38 83 LEU A C 1
ATOM 611 O O . LEU A 1 83 ? 12.856 -0.890 -11.435 1.00 92.38 83 LEU A O 1
ATOM 615 N N . SER A 1 84 ? 11.550 -1.040 -9.638 1.00 93.31 84 SER A N 1
ATOM 616 C CA . SER A 1 84 ? 11.470 0.409 -9.422 1.00 93.31 84 SER A CA 1
ATOM 617 C C . SER A 1 84 ? 11.170 0.747 -7.969 1.00 93.31 84 SER A C 1
ATOM 619 O O . SER A 1 84 ? 10.567 -0.054 -7.251 1.00 93.31 84 SER A O 1
ATOM 621 N N . PHE A 1 85 ? 11.514 1.968 -7.552 1.00 95.19 85 PHE A N 1
ATOM 622 C CA . PHE A 1 85 ? 11.193 2.437 -6.206 1.00 95.19 85 PHE A CA 1
ATOM 623 C C . PHE A 1 85 ? 9.678 2.569 -5.986 1.00 95.19 85 PHE A C 1
ATOM 625 O O . PHE A 1 85 ? 9.180 2.256 -4.907 1.00 95.19 85 PHE A O 1
ATOM 632 N N . TYR A 1 86 ? 8.913 2.930 -7.024 1.00 96.44 86 TYR A N 1
ATOM 633 C CA . TYR A 1 86 ? 7.449 2.866 -6.969 1.00 96.44 86 TYR A CA 1
ATOM 634 C C . TYR A 1 86 ? 6.950 1.451 -6.635 1.00 96.44 86 TYR A C 1
ATOM 636 O O . TYR A 1 86 ? 6.197 1.287 -5.673 1.00 96.44 86 TYR A O 1
ATOM 644 N N . ALA A 1 87 ? 7.405 0.430 -7.370 1.00 95.50 87 ALA A N 1
ATOM 645 C CA . ALA A 1 87 ? 7.020 -0.961 -7.127 1.00 95.50 87 ALA A CA 1
ATOM 646 C C . ALA A 1 87 ? 7.435 -1.431 -5.725 1.00 95.50 87 ALA A C 1
ATOM 648 O O . ALA A 1 87 ? 6.617 -2.006 -5.010 1.00 95.50 87 ALA A O 1
ATOM 649 N N . ALA A 1 88 ? 8.658 -1.108 -5.297 1.00 96.56 88 ALA A N 1
ATOM 650 C CA . ALA A 1 88 ? 9.130 -1.408 -3.948 1.00 96.56 88 ALA A CA 1
ATOM 651 C C . ALA A 1 88 ? 8.235 -0.761 -2.878 1.00 96.56 88 ALA A C 1
ATOM 653 O O . ALA A 1 88 ? 7.831 -1.431 -1.933 1.00 96.56 88 ALA A O 1
ATOM 654 N N . SER A 1 89 ? 7.839 0.505 -3.060 1.00 97.56 89 SER A N 1
ATOM 655 C CA . SER A 1 89 ? 6.944 1.191 -2.119 1.00 97.56 89 SER A CA 1
ATOM 656 C C . SER A 1 89 ? 5.551 0.555 -2.045 1.00 97.56 89 SER A C 1
ATOM 658 O O . SER A 1 89 ? 4.984 0.432 -0.965 1.00 97.56 89 SER A O 1
ATOM 660 N N . LYS A 1 90 ? 5.004 0.084 -3.175 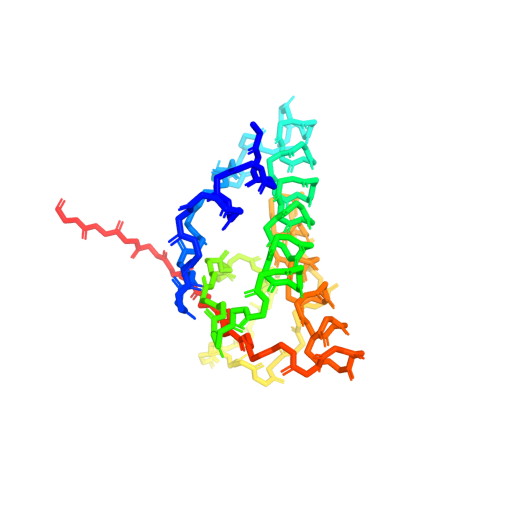1.00 97.31 90 LYS A N 1
ATOM 661 C CA . LYS A 1 90 ? 3.715 -0.620 -3.191 1.00 97.31 90 LYS A CA 1
ATOM 662 C C . LYS A 1 90 ? 3.809 -1.997 -2.542 1.00 97.31 90 LYS A C 1
ATOM 664 O O . LYS A 1 90 ? 2.903 -2.366 -1.803 1.00 97.31 90 LYS A O 1
ATOM 669 N N . LYS A 1 91 ? 4.919 -2.717 -2.738 1.00 97.06 91 LYS A N 1
ATOM 670 C CA . LYS A 1 91 ? 5.168 -3.983 -2.040 1.00 97.06 91 LYS A CA 1
ATOM 671 C C . LYS A 1 91 ? 5.348 -3.780 -0.533 1.00 97.06 91 LYS A C 1
ATOM 673 O O . LYS A 1 91 ? 4.802 -4.553 0.248 1.00 97.06 91 LYS A O 1
ATOM 678 N N . ALA A 1 92 ? 6.046 -2.721 -0.125 1.00 97.94 92 ALA A N 1
ATOM 679 C CA . ALA A 1 92 ? 6.179 -2.347 1.280 1.00 97.94 92 ALA A CA 1
ATOM 680 C C . ALA A 1 92 ? 4.808 -2.107 1.930 1.00 97.94 92 ALA A C 1
ATOM 682 O O . ALA A 1 92 ? 4.574 -2.599 3.028 1.00 97.94 92 ALA A O 1
ATOM 683 N N . ASN A 1 93 ? 3.869 -1.464 1.228 1.00 98.44 93 ASN A N 1
ATOM 684 C CA . ASN A 1 93 ? 2.507 -1.287 1.736 1.00 98.44 93 ASN A CA 1
ATOM 685 C C . ASN A 1 93 ? 1.793 -2.622 1.991 1.00 98.44 93 ASN A C 1
ATOM 687 O O . ASN A 1 93 ? 1.119 -2.750 3.009 1.00 98.44 93 ASN A O 1
ATOM 691 N N . GLU A 1 94 ? 1.983 -3.638 1.140 1.00 98.31 94 GLU A N 1
ATOM 692 C CA . GLU A 1 94 ? 1.437 -4.981 1.403 1.00 98.31 94 GLU A CA 1
ATOM 693 C C . GLU A 1 94 ? 2.011 -5.596 2.686 1.00 98.31 94 GLU A C 1
ATOM 695 O O . GLU A 1 94 ? 1.270 -6.143 3.500 1.00 98.31 94 GLU A O 1
ATOM 700 N N . LEU A 1 95 ? 3.322 -5.461 2.900 1.00 98.19 95 LEU A N 1
ATOM 701 C CA . LEU A 1 95 ? 4.006 -5.984 4.088 1.00 98.19 95 LEU A CA 1
ATOM 702 C C . LEU A 1 95 ? 3.622 -5.226 5.369 1.00 98.19 95 LEU A C 1
ATOM 704 O O . LEU A 1 95 ? 3.427 -5.834 6.425 1.00 98.19 95 LEU A O 1
ATOM 708 N N . MET A 1 96 ? 3.472 -3.904 5.279 1.00 98.62 96 MET A N 1
ATOM 709 C CA . MET A 1 96 ? 3.001 -3.066 6.380 1.00 98.62 96 MET A CA 1
ATOM 710 C C . MET A 1 96 ? 1.557 -3.428 6.748 1.00 98.62 96 MET A C 1
ATOM 712 O O . MET A 1 96 ? 1.269 -3.675 7.915 1.00 98.62 96 MET A O 1
ATOM 716 N N . ALA A 1 97 ? 0.664 -3.541 5.761 1.00 98.62 97 ALA A N 1
ATOM 717 C CA . ALA A 1 97 ? -0.728 -3.928 5.979 1.00 98.62 97 ALA A CA 1
ATOM 718 C C . ALA A 1 97 ? -0.853 -5.336 6.581 1.00 98.62 97 ALA A C 1
ATOM 720 O O . ALA A 1 97 ? -1.615 -5.531 7.527 1.00 98.62 97 ALA A O 1
ATOM 721 N N . HIS A 1 98 ? -0.057 -6.299 6.099 1.00 98.38 98 HIS A N 1
ATOM 722 C CA . HIS A 1 98 ? 0.014 -7.643 6.677 1.00 98.38 98 HIS A CA 1
ATOM 723 C C . HIS A 1 98 ? 0.428 -7.600 8.154 1.00 98.38 98 HIS A C 1
ATOM 725 O O . HIS A 1 98 ? -0.220 -8.213 8.997 1.00 98.38 98 HIS A O 1
ATOM 731 N N . THR A 1 99 ? 1.469 -6.828 8.481 1.00 98.56 99 THR A N 1
ATOM 732 C CA . THR A 1 99 ? 1.925 -6.640 9.867 1.00 98.56 99 THR A CA 1
ATOM 733 C C . THR A 1 99 ? 0.814 -6.075 10.753 1.00 98.56 99 THR A C 1
ATOM 735 O O . THR A 1 99 ? 0.581 -6.588 11.842 1.00 98.56 99 THR A O 1
ATOM 738 N N . TYR A 1 100 ? 0.082 -5.065 10.281 1.00 98.62 100 TYR A N 1
ATOM 739 C CA . TYR A 1 100 ? -1.023 -4.470 11.040 1.00 98.62 100 TYR A CA 1
ATOM 740 C C . TYR A 1 100 ? -2.216 -5.413 11.197 1.00 98.62 100 TYR A C 1
ATOM 742 O O . TYR A 1 100 ? -2.820 -5.460 12.266 1.00 98.62 100 TYR A O 1
ATOM 750 N N . SER A 1 101 ? -2.519 -6.194 10.161 1.00 98.44 101 SER A N 1
ATOM 751 C CA . SER A 1 101 ? -3.564 -7.219 10.224 1.00 98.44 101 SER A CA 1
ATOM 752 C C . SER A 1 101 ? -3.208 -8.279 11.267 1.00 98.44 101 SER A C 1
ATOM 754 O O . SER A 1 101 ? -4.043 -8.658 12.079 1.00 98.44 101 SER A O 1
ATOM 756 N N . HIS A 1 102 ? -1.946 -8.715 11.290 1.00 98.31 102 HIS A N 1
ATOM 757 C CA . HIS A 1 102 ? -1.462 -9.717 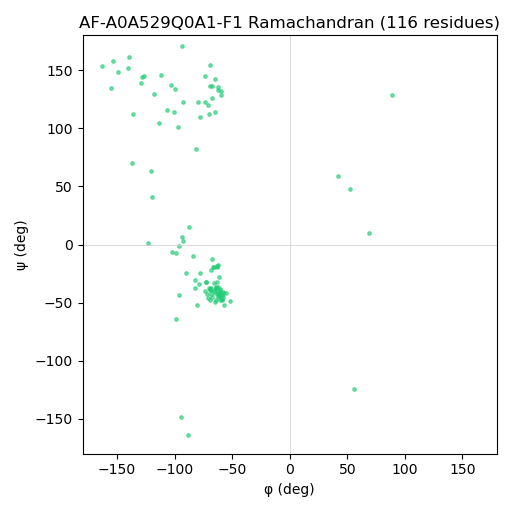12.233 1.00 98.31 102 HIS A CA 1
ATOM 758 C C . HIS A 1 102 ? -1.413 -9.207 13.681 1.00 98.31 102 HIS A C 1
ATOM 760 O O . HIS A 1 102 ? -1.876 -9.895 14.585 1.00 98.31 102 HIS A O 1
ATOM 766 N N . LEU A 1 103 ? -0.855 -8.014 13.908 1.00 98.25 103 LEU A N 1
ATOM 767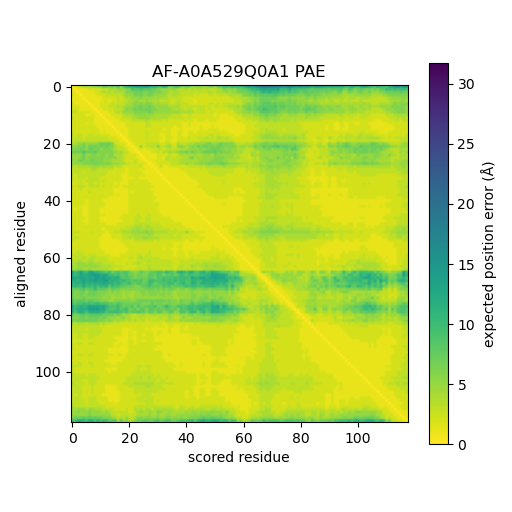 C CA . LEU A 1 103 ? -0.638 -7.480 15.257 1.00 98.25 103 LEU A CA 1
ATOM 768 C C . LEU A 1 103 ? -1.900 -6.890 15.889 1.00 98.25 103 LEU A C 1
ATOM 770 O O . LEU A 1 103 ? -2.052 -6.949 17.106 1.00 98.25 103 LEU A O 1
ATOM 774 N N . PHE A 1 104 ? -2.775 -6.284 15.084 1.00 98.00 104 PHE A N 1
ATOM 775 C CA . PHE A 1 104 ? -3.900 -5.488 15.583 1.00 98.00 104 PHE A CA 1
ATOM 776 C C . PHE A 1 104 ? -5.259 -5.976 15.085 1.00 98.00 104 PHE A C 1
ATOM 778 O O . PHE A 1 104 ? -6.269 -5.352 15.392 1.00 98.00 104 PHE A O 1
ATOM 785 N N . GLY A 1 105 ? -5.302 -7.055 14.300 1.00 97.69 105 GLY A N 1
ATOM 786 C CA . GLY A 1 105 ? -6.549 -7.590 13.758 1.00 97.69 105 GLY A CA 1
ATOM 787 C C . GLY A 1 105 ? -7.220 -6.695 12.716 1.00 97.69 105 GLY A C 1
ATOM 788 O O . GLY A 1 105 ? -8.349 -6.985 12.347 1.00 97.69 105 GLY A O 1
ATOM 789 N N . LEU A 1 106 ? -6.554 -5.634 12.237 1.00 98.31 106 LEU A N 1
ATOM 790 C CA . LEU A 1 106 ? -7.102 -4.712 11.238 1.00 98.31 106 LEU A CA 1
ATOM 791 C C . LEU A 1 106 ? -7.312 -5.447 9.903 1.00 98.31 106 LEU A C 1
ATOM 793 O O . LEU A 1 106 ? -6.318 -5.815 9.273 1.00 98.31 106 LEU A O 1
ATOM 797 N N . PRO A 1 107 ? -8.549 -5.636 9.414 1.00 98.50 107 PRO A N 1
ATOM 798 C CA . PRO A 1 107 ? -8.772 -6.278 8.126 1.00 98.50 107 PRO A CA 1
ATOM 799 C C . PRO A 1 107 ? -8.263 -5.386 6.993 1.00 98.50 107 PRO A C 1
ATOM 801 O O . PRO A 1 107 ? -8.630 -4.212 6.883 1.00 98.50 107 PRO A O 1
ATOM 804 N N . THR A 1 108 ? -7.398 -5.935 6.136 1.00 98.69 108 THR A N 1
ATOM 805 C CA . THR A 1 108 ? -6.823 -5.187 5.014 1.00 98.69 108 THR A CA 1
ATOM 806 C C . THR A 1 108 ? -6.972 -5.916 3.682 1.00 98.69 108 THR A C 1
ATOM 808 O O . THR A 1 108 ? -6.880 -7.139 3.592 1.00 98.69 108 THR A O 1
ATOM 811 N N . THR A 1 109 ? -7.194 -5.159 2.607 1.00 98.62 109 THR A N 1
ATOM 812 C CA . THR 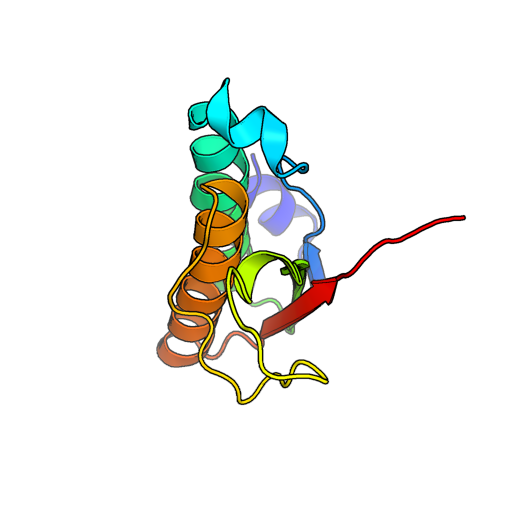A 1 109 ? -7.253 -5.696 1.240 1.00 98.62 109 THR A CA 1
ATOM 813 C C . THR A 1 109 ? -6.479 -4.802 0.280 1.00 98.62 109 THR A C 1
ATOM 815 O O . THR A 1 109 ? -6.862 -3.663 0.013 1.00 98.62 109 THR A O 1
ATOM 818 N N . GLY A 1 110 ? -5.373 -5.331 -0.245 1.00 98.12 110 GLY A N 1
ATOM 819 C CA . GLY A 1 110 ? -4.547 -4.664 -1.247 1.00 98.12 110 GLY A CA 1
ATOM 820 C C . GLY A 1 110 ? -4.963 -5.045 -2.664 1.00 98.12 110 GLY A C 1
ATOM 821 O O . GLY A 1 110 ? -4.933 -6.219 -3.024 1.00 98.12 110 GLY A O 1
ATOM 822 N N . LEU A 1 111 ? -5.307 -4.058 -3.491 1.00 97.88 111 LEU A N 1
ATOM 823 C CA . LEU A 1 111 ? -5.704 -4.274 -4.885 1.00 97.88 111 LEU A CA 1
ATOM 824 C C . LEU A 1 111 ? -4.542 -3.962 -5.831 1.00 97.88 111 LEU A C 1
ATOM 826 O O . LEU A 1 111 ? -4.111 -2.814 -5.941 1.00 97.88 111 LEU A O 1
ATOM 830 N N . ARG A 1 112 ? -4.017 -4.977 -6.526 1.00 96.69 112 ARG A N 1
ATOM 831 C CA . ARG A 1 112 ? -2.922 -4.826 -7.503 1.00 96.69 112 ARG A CA 1
ATOM 832 C C . ARG A 1 112 ? -3.466 -4.346 -8.851 1.00 96.69 112 ARG A C 1
ATOM 834 O O . ARG A 1 112 ? -3.692 -5.147 -9.754 1.00 96.69 112 ARG A O 1
ATOM 841 N N . PHE A 1 113 ? -3.680 -3.038 -8.984 1.00 95.44 113 PHE A N 1
ATOM 842 C CA . PHE A 1 113 ? -4.182 -2.444 -10.227 1.00 95.44 113 PHE A CA 1
ATOM 843 C C . PHE A 1 113 ? -3.204 -2.594 -11.398 1.00 95.44 113 PHE A C 1
ATOM 845 O O . PHE A 1 113 ? -1.991 -2.446 -11.233 1.00 95.44 113 PHE A O 1
ATOM 852 N N . PHE A 1 114 ? -3.768 -2.827 -12.585 1.00 93.19 114 PHE A N 1
ATOM 853 C CA . PHE A 1 114 ? -3.096 -2.705 -13.880 1.00 93.19 114 PHE A CA 1
ATOM 854 C C . PHE A 1 114 ? -3.364 -1.305 -14.462 1.00 93.19 114 PHE A C 1
ATOM 856 O O . PHE A 1 114 ? -3.489 -0.330 -13.721 1.00 93.19 114 PHE A O 1
ATOM 863 N N . THR A 1 115 ? -3.437 -1.181 -15.785 1.00 91.94 115 THR A N 1
ATOM 864 C CA . THR A 1 115 ? -3.809 0.066 -16.450 1.00 9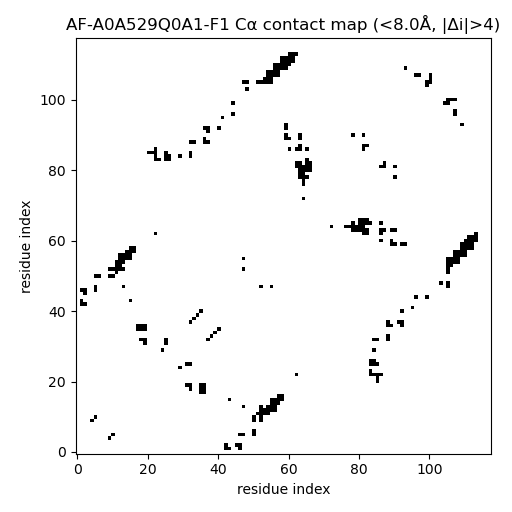1.94 115 THR A CA 1
ATOM 865 C C . THR A 1 115 ? -5.304 0.325 -16.283 1.00 91.94 115 THR A C 1
ATOM 867 O O . THR A 1 115 ? -6.125 -0.498 -16.681 1.00 91.94 115 THR A O 1
ATOM 870 N N . VAL A 1 116 ? -5.647 1.480 -15.715 1.00 91.38 116 VAL A N 1
ATOM 871 C CA . VAL A 1 116 ? -7.022 1.983 -15.594 1.00 91.38 116 VAL A CA 1
ATOM 872 C C . VAL A 1 116 ? -7.232 3.076 -16.645 1.00 91.38 116 VAL A C 1
ATOM 874 O O . VAL A 1 116 ? -6.347 3.908 -16.841 1.00 91.38 116 VAL A O 1
ATOM 877 N N . TYR A 1 117 ? -8.383 3.071 -17.314 1.00 92.06 117 TYR A N 1
ATOM 878 C CA . TYR A 1 117 ? -8.825 4.101 -18.258 1.00 92.06 117 TYR A CA 1
ATOM 879 C C . TYR A 1 117 ? -10.326 4.355 -18.060 1.00 92.06 117 TYR A C 1
ATOM 881 O O . TYR A 1 117 ? -11.012 3.519 -17.468 1.00 92.06 117 TYR A O 1
ATOM 889 N N . GLY A 1 118 ? -10.821 5.494 -18.539 1.00 87.94 118 GLY A N 1
ATOM 890 C CA . GLY A 1 118 ? -12.221 5.909 -18.452 1.00 87.94 118 GLY A CA 1
ATOM 891 C C . GLY A 1 118 ? -12.434 7.276 -19.073 1.00 87.94 118 GLY A C 1
ATOM 892 O O . GLY A 1 118 ? -11.413 7.941 -19.365 1.00 87.94 118 GLY A O 1
#

Nearest PDB structures (foldseek):
  5u4q-assembly1_B  TM=9.964E-01  e=1.120E-15  Klebsiella pneumoniae
  5u4q-assembly1_A  TM=9.915E-01  e=1.738E-14  Klebsiella pneumoniae
  1kvr-assembly1_A-2  TM=9.471E-01  e=8.357E-07  Escherichia coli
  1nah-assembly1_A  TM=9.057E-01  e=4.076E-07  Escherichia coli
  1kvs-assembly1_A  TM=9.036E-01  e=6.030E-07  Escherichia coli

Solvent-accessible surface area (backbone atoms only — not comparable to full-atom values): 6707 Å² total; per-residue (Å²): 105,66,54,59,50,32,71,74,65,58,52,58,65,45,78,48,75,79,54,62,75,63,62,71,56,28,79,78,44,48,64,56,35,48,50,33,35,46,53,44,44,50,46,50,53,52,27,36,64,75,50,66,29,67,34,41,38,34,65,35,42,50,56,20,45,39,78,66,84,69,76,80,82,52,94,85,52,83,52,86,56,45,80,38,61,40,21,42,39,36,46,48,46,54,54,51,45,50,50,43,29,72,77,69,66,38,46,66,45,76,43,61,45,74,93,83,86,133